Protein 7JNY (pdb70)

Foldseek 3Di:
DEEAEDADQAADDDPDADLDDDDPVFFDYKYWYCYDNR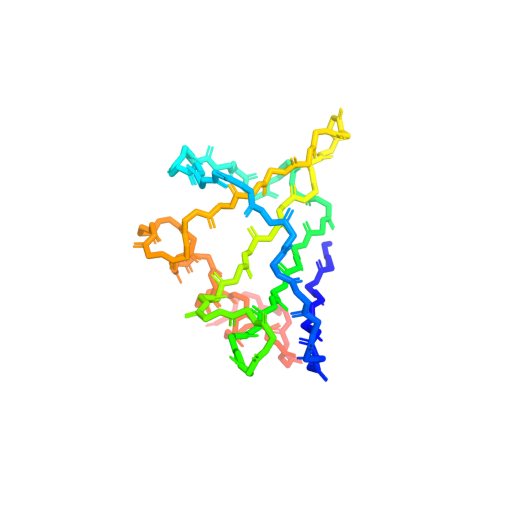YNHIWIWTQGNVRDIHIHDCPRPNVVVVVVLCVVPVVHVPPD

Structure (mmCIF, N/CA/C/O backbone):
data_7JNY
#
_entry.id   7JNY
#
_cell.length_a   48.967
_cell.length_b   48.967
_cell.length_c   80.278
_cell.angle_alpha   90.000
_cell.angle_beta   90.000
_cell.angle_gamma   120.000
#
_symmetry.space_group_name_H-M   'P 31 2 1'
#
loop_
_entity.id
_entity.type
_entity.pdbx_description
1 polymer 'C-X-C motif chemokine 13'
2 water water
#
loop_
_atom_site.group_PDB
_atom_site.id
_atom_site.type_symbol
_atom_site.label_atom_id
_atom_site.label_alt_id
_atom_site.label_comp_id
_atom_site.label_asym_id
_atom_site.label_entity_id
_atom_site.label_seq_id
_atom_site.pdbx_PDB_ins_code
_atom_site.Cartn_x
_atom_site.Cartn_y
_atom_site.Cartn_z
_atom_site.occupancy
_atom_site.B_iso_or_equiv
_atom_site.auth_seq_id
_atom_site.auth_comp_id
_atom_site.auth_asym_id
_atom_site.auth_atom_id
_atom_site.pdbx_PDB_model_num
ATOM 1 N N . MET A 1 1 ? 29.625 6.584 -21.933 1.00 31.16 0 MET A N 1
ATOM 2 C CA . MET A 1 1 ? 29.388 6.746 -20.474 1.00 33.04 0 MET A CA 1
ATOM 3 C C . MET A 1 1 ? 29.131 5.422 -19.776 1.00 23.53 0 MET A C 1
ATOM 4 O O . MET A 1 1 ? 28.506 4.513 -20.335 1.00 21.51 0 MET A O 1
ATOM 20 N N . VAL A 1 2 ? 29.579 5.343 -18.523 1.00 25.20 1 VAL A N 1
ATOM 21 C CA . VAL A 1 2 ? 29.493 4.125 -17.734 1.00 23.19 1 VAL A CA 1
ATOM 22 C C . VAL A 1 2 ? 28.728 4.453 -16.466 1.00 20.84 1 VAL A C 1
ATOM 23 O O . VAL A 1 2 ? 29.060 5.421 -15.782 1.00 22.95 1 VAL A O 1
ATOM 36 N N . LEU A 1 3 ? 27.705 3.658 -16.178 1.00 17.96 2 LEU A N 1
ATOM 37 C CA . LEU A 1 3 ? 27.006 3.676 -14.900 1.00 17.85 2 LEU A CA 1
ATOM 38 C C . LEU A 1 3 ? 27.542 2.514 -14.064 1.00 17.91 2 LEU A C 1
ATOM 39 O O . LEU A 1 3 ? 27.588 1.366 -14.529 1.00 19.20 2 LEU A O 1
ATOM 55 N N . GLU A 1 4 ? 27.964 2.798 -12.843 1.00 19.61 3 GLU A N 1
ATOM 56 C CA . GLU A 1 4 ? 28.418 1.756 -11.922 1.00 20.60 3 GLU A CA 1
ATOM 57 C C . GLU A 1 4 ? 27.515 1.756 -10.694 1.00 22.21 3 GLU A C 1
ATOM 58 O O . GLU A 1 4 ? 27.309 2.816 -10.087 1.00 20.74 3 GLU A O 1
ATOM 70 N N . VAL A 1 5 ? 26.983 0.587 -10.319 1.00 17.62 4 VAL A N 1
ATOM 71 C CA . VAL A 1 5 ? 26.206 0.463 -9.085 1.00 18.62 4 VAL A CA 1
ATOM 72 C C . VAL A 1 5 ? 26.961 -0.472 -8.150 1.00 18.64 4 VAL A C 1
ATOM 73 O O . VAL A 1 5 ? 27.225 -1.627 -8.504 1.00 19.03 4 VAL A O 1
ATOM 86 N N . TYR A 1 6 ? 27.276 0.022 -6.955 1.00 19.07 5 TYR A N 1
ATOM 87 C CA . TYR A 1 6 ? 28.084 -0.687 -5.973 1.00 20.08 5 TYR A CA 1
ATOM 88 C C . TYR A 1 6 ? 27.144 -1.271 -4.923 1.00 23.67 5 TYR A C 1
ATOM 89 O O . TYR A 1 6 ? 26.570 -0.536 -4.129 1.00 22.79 5 TYR A O 1
ATOM 107 N N . TYR A 1 7 ? 26.976 -2.588 -4.929 1.00 22.06 6 TYR A N 1
ATOM 108 C CA . TYR A 1 7 ? 26.138 -3.253 -3.937 1.00 26.99 6 TYR A CA 1
ATOM 109 C C . TYR A 1 7 ? 27.048 -3.759 -2.827 1.00 36.79 6 TYR A C 1
ATOM 110 O O . TYR A 1 7 ? 27.348 -4.948 -2.689 1.00 34.88 6 TYR A O 1
ATOM 128 N N . THR A 1 8 ? 27.531 -2.790 -2.084 1.00 23.89 7 THR A N 1
ATOM 129 C CA . THR A 1 8 ? 28.514 -2.950 -1.031 1.00 27.90 7 THR A CA 1
ATOM 130 C C . THR A 1 8 ? 27.910 -2.372 0.238 1.00 38.56 7 THR A C 1
ATOM 131 O O . THR A 1 8 ? 26.830 -1.770 0.217 1.00 35.67 7 THR A O 1
ATOM 142 N N . SER A 1 9 ? 28.591 -2.594 1.355 1.00 42.49 8 SER A N 1
ATOM 143 C CA . SER A 1 9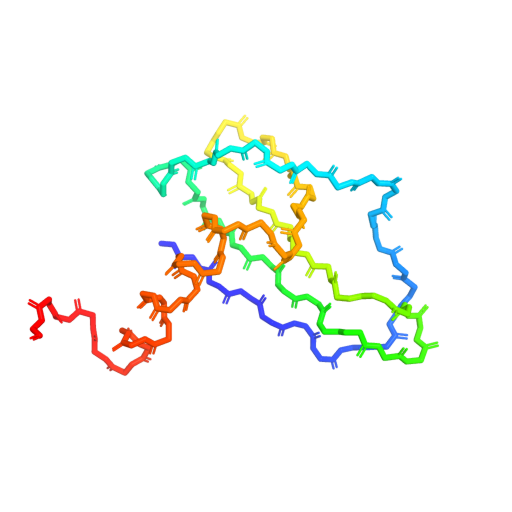 ? 28.132 -2.099 2.646 1.00 44.40 8 SER A CA 1
ATOM 144 C C . SER A 1 9 ? 29.232 -1.310 3.319 1.00 43.08 8 SER A C 1
ATOM 145 O O . SER A 1 9 ? 29.562 -1.520 4.488 1.00 38.65 8 SER A O 1
ATOM 153 N N . LEU A 1 10 ? 29.849 -0.409 2.581 1.00 28.06 9 LEU A N 1
ATOM 154 C CA . LEU A 1 10 ? 30.950 0.342 3.153 1.00 30.54 9 LEU A CA 1
ATOM 155 C C . LEU A 1 10 ? 30.432 1.660 3.706 1.00 35.10 9 LEU A C 1
ATOM 156 O O . LEU A 1 10 ? 29.267 2.024 3.532 1.00 33.21 9 LEU A O 1
ATOM 172 N N . ARG A 1 11 ? 31.318 2.347 4.417 1.00 27.41 10 ARG A N 1
ATOM 173 C CA . ARG A 1 11 ? 31.052 3.663 4.964 1.00 27.17 10 ARG A CA 1
ATOM 174 C C . ARG A 1 11 ? 30.847 4.679 3.834 1.00 25.14 10 ARG A C 1
ATOM 175 O O . ARG A 1 11 ? 31.273 4.469 2.690 1.00 24.63 10 ARG A O 1
ATOM 196 N N . CYS A 1 12 ? 30.153 5.772 4.174 1.00 24.85 11 CYS A N 1
ATOM 197 C CA . CYS A 1 12 ? 29.864 6.817 3.211 1.00 24.06 11 CYS A CA 1
ATOM 198 C C . CYS A 1 12 ? 31.153 7.367 2.598 1.00 24.57 11 CYS A C 1
ATOM 199 O O . CYS A 1 12 ? 32.170 7.490 3.269 1.00 25.20 11 CYS A O 1
ATOM 206 N N . ARG A 1 13 ? 31.099 7.713 1.298 1.00 23.66 12 ARG A N 1
ATOM 207 C CA . ARG A 1 13 ? 32.249 8.338 0.653 1.00 27.35 12 ARG A CA 1
ATOM 208 C C . ARG A 1 13 ? 32.142 9.854 0.575 1.00 25.55 12 ARG A C 1
ATOM 209 O O . ARG A 1 13 ? 33.166 10.525 0.414 1.00 25.66 12 ARG A O 1
ATOM 230 N N . CYS A 1 14 ? 30.937 10.400 0.654 1.00 25.03 13 CYS A N 1
ATOM 231 C CA . CYS A 1 14 ? 30.697 11.823 0.438 1.00 25.14 13 CYS A CA 1
ATOM 232 C C . CYS A 1 14 ? 30.470 12.553 1.752 1.00 25.82 13 CYS A C 1
ATOM 233 O O . CYS A 1 14 ? 29.777 12.062 2.634 1.00 25.53 13 CYS A O 1
ATOM 240 N N . VAL A 1 15 ? 31.040 13.742 1.854 1.00 27.05 14 VAL A N 1
ATOM 241 C CA . VAL A 1 15 ? 30.850 14.617 3.003 1.00 28.38 14 VAL A CA 1
ATOM 242 C C . VAL A 1 15 ? 29.983 15.813 2.664 1.00 32.11 14 VAL A C 1
ATOM 243 O O . VAL A 1 15 ? 29.685 16.624 3.546 1.00 42.21 14 VAL A O 1
ATOM 256 N N . GLN A 1 16 ? 29.574 15.945 1.413 1.00 52.66 15 GLN A N 1
ATOM 257 C CA . GLN A 1 16 ? 28.691 17.002 0.981 1.00 51.00 15 GLN A CA 1
ATOM 258 C C . GLN A 1 16 ? 28.033 16.493 -0.287 1.00 47.58 15 GLN A C 1
ATOM 259 O O . GLN A 1 16 ? 28.479 15.513 -0.882 1.00 47.81 15 GLN A O 1
ATOM 273 N N . GLU A 1 17 ? 26.926 17.123 -0.639 1.00 46.09 16 GLU A N 1
ATOM 274 C CA . GLU A 1 17 ? 26.171 16.835 -1.853 1.00 43.23 16 GLU A CA 1
ATOM 275 C C . GLU A 1 17 ? 26.022 18.142 -2.600 1.00 48.77 16 GLU A C 1
ATOM 276 O O . GLU A 1 17 ? 25.812 19.190 -1.989 1.00 47.65 16 GLU A O 1
ATOM 288 N N . SER A 1 18 ? 26.142 18.078 -3.917 1.00 40.13 17 SER A N 1
ATOM 289 C CA . SER A 1 18 ? 25.910 19.198 -4.814 1.00 47.30 17 SER A CA 1
ATOM 290 C C . SER A 1 18 ? 24.605 18.964 -5.567 1.00 40.65 17 SER A C 1
ATOM 291 O O . SER A 1 18 ? 24.315 17.844 -5.986 1.00 36.27 17 SER A O 1
ATOM 299 N N . SER A 1 19 ? 23.815 20.007 -5.752 1.00 37.26 18 SER A N 1
ATOM 300 C CA . SER A 1 19 ? 22.625 19.895 -6.586 1.00 37.62 18 SER A CA 1
ATOM 301 C C . SER A 1 19 ? 22.815 20.569 -7.944 1.00 39.74 18 SER A C 1
ATOM 302 O O . SER A 1 19 ? 21.890 20.580 -8.755 1.00 35.85 18 SER A O 1
ATOM 310 N N . VAL A 1 20 ? 24.023 21.053 -8.233 1.00 35.08 19 VAL A N 1
ATOM 311 C CA . VAL A 1 20 ? 24.283 21.810 -9.445 1.00 35.96 19 VAL A CA 1
ATOM 312 C C . VAL A 1 20 ? 24.186 20.877 -10.647 1.00 32.66 19 VAL A C 1
ATOM 313 O O . VAL A 1 20 ? 24.718 19.757 -10.634 1.00 38.72 19 VAL A O 1
ATOM 326 N N . PHE A 1 21 ? 23.493 21.339 -11.686 1.00 35.21 20 PHE A N 1
ATOM 327 C CA . PHE A 1 21 ? 23.320 20.573 -12.922 1.00 36.92 20 PHE A CA 1
ATOM 328 C C . PHE A 1 21 ? 24.667 20.235 -13.556 1.00 30.77 20 PHE A C 1
ATOM 329 O O . PHE A 1 21 ? 25.551 21.081 -13.660 1.00 31.57 20 PHE A O 1
ATOM 346 N N . ILE A 1 22 ? 24.837 18.978 -13.947 1.00 30.99 21 ILE A N 1
ATOM 347 C CA . ILE A 1 22 ? 26.001 18.579 -14.729 1.00 30.43 21 ILE A CA 1
ATOM 348 C C . ILE A 1 22 ? 25.535 18.079 -16.097 1.00 30.93 21 ILE A C 1
ATOM 349 O O . ILE A 1 22 ? 24.901 17.008 -16.184 1.00 29.77 21 ILE A O 1
ATOM 365 N N . PRO A 1 23 ? 25.844 18.781 -17.188 1.00 33.63 22 PRO A N 1
ATOM 366 C CA . PRO A 1 23 ? 25.367 18.329 -18.503 1.00 30.08 22 PRO A CA 1
ATOM 367 C C . PRO A 1 23 ? 25.889 16.938 -18.818 1.00 30.42 22 PRO A C 1
ATOM 368 O O . PRO A 1 23 ? 27.050 16.623 -18.564 1.00 31.76 22 PRO A O 1
ATOM 379 N N . ARG A 1 24 ? 25.030 16.105 -19.414 1.00 35.25 23 ARG A N 1
ATOM 380 C CA . ARG A 1 24 ? 25.416 14.724 -19.654 1.00 24.79 23 ARG A CA 1
ATOM 381 C C . ARG A 1 24 ? 26.696 14.627 -20.474 1.00 25.68 23 ARG A C 1
ATOM 382 O O . ARG A 1 24 ? 27.479 13.693 -20.278 1.00 32.05 23 ARG A O 1
ATOM 403 N N . ARG A 1 25 ? 26.934 15.579 -21.378 1.00 35.56 24 ARG A N 1
ATOM 404 C CA . ARG A 1 25 ? 28.104 15.507 -22.248 1.00 34.78 24 ARG A CA 1
ATOM 405 C C . ARG A 1 25 ? 29.409 15.599 -21.468 1.00 36.69 24 ARG A C 1
ATOM 406 O O . ARG A 1 25 ? 30.463 15.269 -22.013 1.00 31.29 24 ARG A O 1
ATOM 427 N N . PHE A 1 26 ? 29.378 16.057 -20.212 1.00 36.60 25 PHE A N 1
ATOM 428 C CA . PHE A 1 26 ? 30.599 16.198 -19.425 1.00 30.76 25 PHE A CA 1
ATOM 429 C C . PHE A 1 26 ? 30.835 15.019 -18.494 1.00 31.60 25 PHE A C 1
ATOM 430 O O . PHE A 1 26 ? 31.797 15.033 -17.727 1.00 31.79 25 PHE A O 1
ATOM 447 N N . ILE A 1 27 ? 30.002 13.993 -18.565 1.00 25.93 26 ILE A N 1
ATOM 448 C CA . ILE A 1 27 ? 30.008 12.905 -17.604 1.00 24.53 26 ILE A CA 1
ATOM 449 C C . ILE A 1 27 ? 30.691 11.699 -18.241 1.00 30.73 26 ILE A C 1
ATOM 450 O O . ILE A 1 27 ? 30.270 11.212 -19.301 1.00 28.40 26 ILE A O 1
ATOM 466 N N . ASP A 1 28 ? 31.767 11.235 -17.606 1.00 24.74 27 ASP A N 1
ATOM 467 C CA . ASP A 1 28 ? 32.440 10.014 -18.031 1.00 30.80 27 ASP A CA 1
ATOM 468 C C . ASP A 1 28 ? 31.874 8.799 -17.313 1.00 32.54 27 ASP A C 1
ATOM 469 O O . ASP A 1 28 ? 31.707 7.741 -17.911 1.00 27.35 27 ASP A O 1
ATOM 478 N N . ARG A 1 29 ? 31.629 8.913 -16.010 1.00 24.35 28 ARG A N 1
ATOM 479 C CA . ARG A 1 29 ? 31.081 7.808 -15.244 1.00 21.69 28 ARG A CA 1
ATOM 480 C C . ARG A 1 29 ? 30.124 8.356 -14.206 1.00 29.58 28 ARG A C 1
ATOM 481 O O . ARG A 1 29 ? 30.355 9.442 -13.653 1.00 22.82 28 A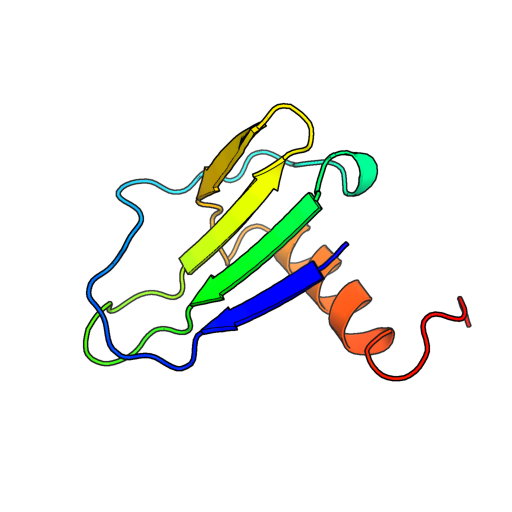RG A O 1
ATOM 502 N N . ILE A 1 30 ? 29.135 7.542 -13.847 1.00 23.16 29 ILE A N 1
ATOM 503 C CA . ILE A 1 30 ? 28.293 7.814 -12.682 1.00 19.35 29 ILE A CA 1
ATOM 504 C C . ILE A 1 30 ? 28.324 6.592 -11.774 1.00 25.51 29 ILE A C 1
ATOM 505 O O . ILE A 1 3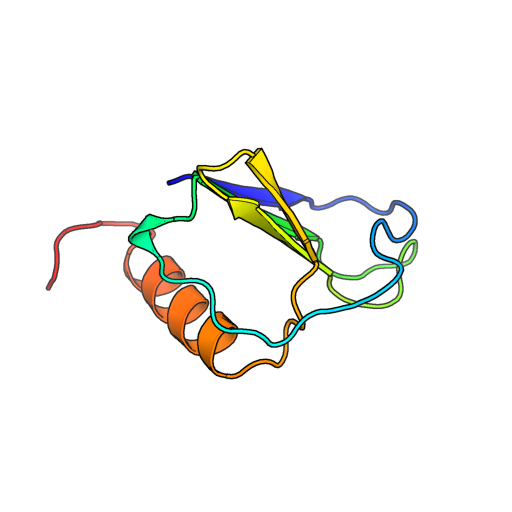0 ? 28.083 5.473 -12.233 1.00 19.55 29 ILE A O 1
ATOM 521 N N . GLN A 1 31 ? 28.580 6.801 -10.484 1.00 21.32 30 GLN A N 1
ATOM 522 C CA . GLN A 1 31 ? 28.674 5.704 -9.533 1.00 20.56 30 GLN A CA 1
ATOM 523 C C . GLN A 1 31 ? 27.534 5.840 -8.546 1.00 21.60 30 GLN A C 1
ATOM 524 O O . GLN A 1 31 ? 27.381 6.892 -7.910 1.00 21.85 30 GLN A O 1
ATOM 538 N N . ILE A 1 32 ? 26.735 4.799 -8.416 1.00 18.33 31 ILE A N 1
ATOM 539 C CA . ILE A 1 32 ? 25.606 4.812 -7.493 1.00 19.92 31 ILE A CA 1
ATOM 540 C C . ILE A 1 32 ? 25.917 3.832 -6.382 1.00 24.94 31 ILE A C 1
ATOM 541 O O . ILE A 1 32 ? 26.212 2.655 -6.648 1.00 18.78 31 ILE A O 1
ATOM 557 N N . LEU A 1 33 ? 25.842 4.316 -5.142 1.00 19.35 32 LEU A N 1
ATOM 558 C CA . LEU A 1 33 ? 26.000 3.463 -3.969 1.00 21.21 32 LEU A CA 1
ATOM 559 C C . LEU A 1 33 ? 24.705 3.481 -3.183 1.00 20.17 32 LEU A C 1
ATOM 560 O O . LEU A 1 33 ? 24.468 4.422 -2.401 1.00 20.85 32 LEU A O 1
ATOM 576 N N . PRO A 1 34 ? 23.829 2.499 -3.384 1.00 19.86 33 PRO A N 1
ATOM 577 C CA . PRO A 1 34 ? 22.623 2.424 -2.575 1.00 20.35 33 PRO A CA 1
ATOM 578 C C . PRO A 1 34 ? 22.978 2.392 -1.101 1.00 27.03 33 PRO A C 1
ATOM 579 O O . PRO A 1 34 ? 24.032 1.912 -0.695 1.00 22.02 33 PRO A O 1
ATOM 590 N N . ARG A 1 35 ? 22.109 2.940 -0.290 1.00 24.15 34 ARG A N 1
ATOM 591 C CA . ARG A 1 35 ? 22.376 2.965 1.100 1.00 23.68 34 ARG A CA 1
ATOM 592 C C . ARG A 1 35 ? 22.264 1.598 1.647 1.00 24.23 34 ARG A C 1
ATOM 593 O O . ARG A 1 35 ? 21.611 0.696 1.146 1.00 23.75 34 ARG A O 1
ATOM 614 N N . GLY A 1 36 ? 22.756 1.364 2.885 1.00 25.84 35 GLY A N 1
ATOM 615 C CA . GLY A 1 36 ? 22.736 0.077 3.507 1.00 26.47 35 GLY A CA 1
ATOM 616 C C . GLY A 1 36 ? 23.115 0.276 4.948 1.00 28.22 35 GLY A C 1
ATOM 617 O O . GLY A 1 36 ? 22.873 1.345 5.533 1.00 28.89 35 GLY A O 1
ATOM 621 N N . ASN A 1 37 ? 23.755 -0.721 5.516 1.00 29.29 36 ASN A N 1
ATOM 622 C CA . ASN A 1 37 ? 24.111 -0.589 6.918 1.00 38.45 36 ASN A CA 1
ATOM 623 C C . ASN A 1 37 ? 25.419 0.156 7.139 1.00 44.93 36 ASN A C 1
ATOM 624 O O . ASN A 1 37 ? 25.736 0.468 8.285 1.00 41.50 36 ASN A O 1
ATOM 635 N N . GLY A 1 38 ? 26.198 0.400 6.089 1.00 30.64 37 GLY A N 1
ATOM 636 C CA . GLY A 1 38 ? 27.460 1.081 6.243 1.00 34.99 37 GLY A CA 1
ATOM 637 C C . GLY A 1 38 ? 27.314 2.585 6.071 1.00 33.02 37 GLY A C 1
ATOM 638 O O . GLY A 1 38 ? 27.993 3.374 6.743 1.00 35.95 37 GLY A O 1
ATOM 642 N N . CYS A 1 39 ? 26.425 2.983 5.167 1.00 29.70 38 CYS A N 1
ATOM 643 C CA . CYS A 1 39 ? 26.178 4.382 4.851 1.00 29.36 38 CYS A CA 1
ATOM 644 C C . CYS A 1 39 ? 24.665 4.550 4.824 1.00 28.85 38 CYS A C 1
ATOM 645 O O . CYS A 1 39 ? 23.970 3.871 4.043 1.00 29.22 38 CYS A O 1
ATOM 652 N N . PRO A 1 40 ? 24.094 5.440 5.650 1.00 34.90 39 PRO A N 1
ATOM 653 C CA . PRO A 1 40 ? 22.630 5.515 5.762 1.00 31.35 39 PRO A CA 1
ATOM 654 C C . PRO A 1 40 ? 21.960 6.352 4.686 1.00 29.47 39 PRO A C 1
ATOM 655 O O . PRO A 1 40 ? 20.770 6.647 4.815 1.00 31.74 39 PRO A O 1
ATOM 666 N N . ARG A 1 41 ? 22.685 6.748 3.651 1.00 28.27 40 ARG A N 1
ATOM 667 C CA . ARG A 1 41 ? 22.118 7.514 2.542 1.00 27.93 40 ARG A CA 1
ATOM 668 C C . ARG A 1 41 ? 22.663 6.988 1.219 1.00 36.51 40 ARG A C 1
ATOM 669 O O . ARG A 1 41 ? 23.813 6.541 1.131 1.00 25.05 40 ARG A O 1
ATOM 690 N N . LYS A 1 42 ? 21.828 7.057 0.189 1.00 25.72 41 LYS A N 1
ATOM 691 C CA . LYS A 1 42 ? 22.291 6.757 -1.154 1.00 22.77 41 LYS A CA 1
ATOM 692 C C . LYS A 1 42 ? 23.262 7.830 -1.611 1.00 27.03 41 LYS A C 1
ATOM 693 O O . LYS A 1 42 ? 23.034 9.017 -1.384 1.00 27.13 41 LYS A O 1
ATOM 712 N N . GLU A 1 43 ? 24.360 7.417 -2.240 1.00 22.28 42 GLU A N 1
ATOM 713 C CA . GLU A 1 43 ? 25.340 8.363 -2.754 1.00 22.73 42 GLU A CA 1
ATOM 714 C C . GLU A 1 43 ? 25.401 8.210 -4.272 1.00 21.41 42 GLU A C 1
ATOM 715 O O . GLU A 1 43 ? 25.170 7.128 -4.809 1.00 20.35 42 GLU A O 1
ATOM 727 N N . ILE A 1 44 ? 25.647 9.319 -4.961 1.00 21.84 43 ILE A N 1
ATOM 728 C CA . ILE A 1 44 ? 25.764 9.328 -6.424 1.00 20.93 43 ILE A CA 1
ATOM 729 C C . ILE A 1 44 ? 26.984 10.173 -6.732 1.00 23.09 43 ILE A C 1
ATOM 730 O O . ILE A 1 44 ? 27.010 11.368 -6.410 1.00 29.60 43 ILE A O 1
ATOM 746 N N . ILE A 1 45 ? 28.008 9.562 -7.317 1.00 23.16 44 ILE A N 1
ATOM 747 C CA . ILE A 1 45 ? 29.266 10.249 -7.587 1.00 23.48 44 ILE A CA 1
ATOM 748 C C . ILE A 1 45 ? 29.438 10.373 -9.100 1.00 22.53 44 ILE A C 1
ATOM 749 O O . ILE A 1 45 ? 29.404 9.368 -9.820 1.00 22.47 44 ILE A O 1
ATOM 765 N N . VAL A 1 46 ? 29.620 11.588 -9.578 1.00 30.06 45 VAL A N 1
ATOM 766 C CA . VAL A 1 46 ? 29.729 11.867 -11.018 1.00 25.38 45 VAL A CA 1
ATOM 767 C C . VAL A 1 46 ? 31.173 12.187 -11.363 1.0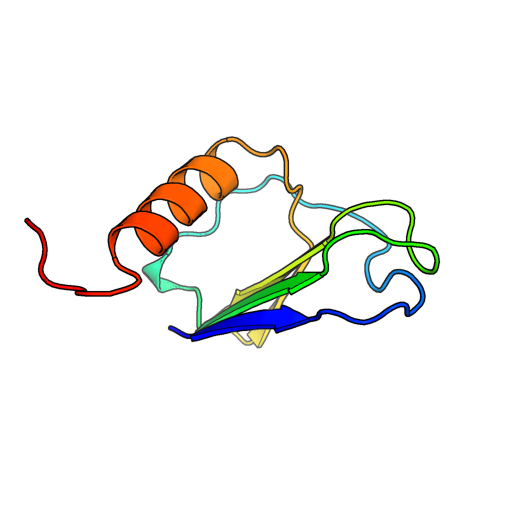0 31.09 45 VAL A C 1
ATOM 768 O O . VAL A 1 46 ? 31.772 13.125 -10.806 1.00 28.82 45 VAL A O 1
ATOM 781 N N . TRP A 1 47 ? 31.734 11.417 -12.296 1.00 29.63 46 TRP A N 1
ATOM 782 C CA . TRP A 1 47 ? 33.101 11.633 -12.766 1.00 26.84 46 TRP A CA 1
ATOM 783 C C . TRP A 1 47 ? 33.043 12.445 -14.037 1.00 31.23 46 TRP A C 1
ATOM 784 O O . TRP A 1 47 ? 32.592 11.944 -15.073 1.00 28.22 46 TRP A O 1
ATOM 805 N N . LYS A 1 48 ? 33.519 13.680 -13.960 1.00 35.53 47 LYS A N 1
ATOM 806 C CA . LYS A 1 48 ? 33.398 14.606 -15.074 1.00 30.29 47 LYS A CA 1
ATOM 807 C C . LYS A 1 48 ? 34.609 14.540 -15.992 1.00 36.53 47 LYS A C 1
ATOM 808 O O . LYS A 1 48 ? 35.695 14.095 -15.612 1.00 37.67 47 LYS A O 1
ATOM 827 N N . LYS A 1 49 ? 34.398 14.992 -17.237 1.00 39.72 48 LYS A N 1
ATOM 828 C CA . LYS A 1 49 ? 35.442 14.831 -18.229 1.00 44.95 48 LYS A CA 1
ATOM 829 C C . LYS A 1 49 ? 36.678 15.632 -17.864 1.00 44.39 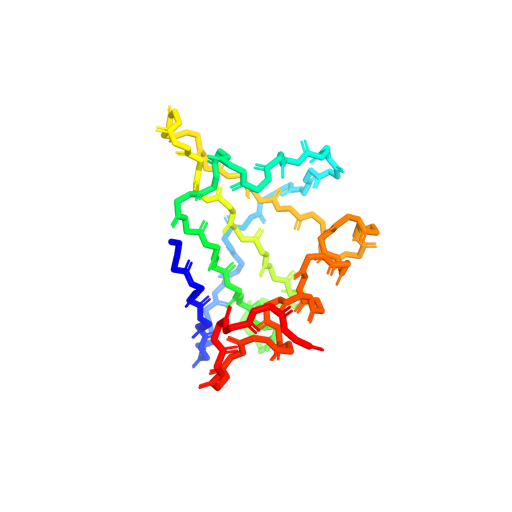48 LYS A C 1
ATOM 830 O O . LYS A 1 49 ? 37.794 15.207 -18.173 1.00 49.26 48 LYS A O 1
ATOM 849 N N . ASN A 1 50 ? 36.514 16.746 -17.161 1.00 43.62 49 ASN A N 1
ATOM 850 C CA . ASN A 1 50 ? 37.647 17.532 -16.699 1.00 46.04 49 ASN A CA 1
ATOM 851 C C . ASN A 1 50 ? 38.293 16.956 -15.428 1.00 53.09 49 ASN A C 1
ATOM 852 O O . ASN A 1 50 ? 39.106 17.648 -14.812 1.00 49.76 49 ASN A O 1
ATOM 863 N N . LYS A 1 51 ? 37.962 15.716 -15.049 1.00 48.79 50 LYS A N 1
ATOM 864 C CA . LYS A 1 51 ? 38.530 14.967 -13.910 1.00 53.96 50 LYS A CA 1
ATOM 865 C C . LYS A 1 51 ? 37.996 15.388 -12.551 1.00 48.85 50 LYS A C 1
ATOM 866 O O . LYS A 1 51 ? 38.419 14.817 -11.530 1.00 42.04 50 LYS A O 1
ATOM 885 N N . SER A 1 52 ? 37.094 16.356 -12.489 1.00 43.80 51 SER A N 1
ATOM 886 C CA . SER A 1 52 ? 36.383 16.643 -11.256 1.00 45.36 51 SER A CA 1
ATOM 887 C C . SER A 1 52 ? 35.501 15.446 -10.868 1.00 38.25 51 SER A C 1
ATOM 888 O O . SER A 1 52 ? 35.037 14.674 -11.722 1.00 35.44 51 SER A O 1
ATOM 896 N N . ILE A 1 53 ? 35.362 15.233 -9.559 1.00 41.09 52 ILE A N 1
ATOM 897 C CA . ILE A 1 53 ? 34.636 14.105 -9.006 1.00 35.96 52 ILE A CA 1
ATOM 898 C C . ILE A 1 53 ? 33.641 14.665 -8.015 1.00 34.16 52 ILE A C 1
ATOM 899 O O . ILE A 1 53 ? 34.034 15.192 -6.976 1.00 43.63 52 ILE A O 1
ATOM 915 N N . VAL A 1 54 ? 32.359 14.500 -8.294 1.00 32.29 53 VAL A N 1
ATOM 916 C CA . VAL A 1 54 ? 31.338 15.317 -7.651 1.00 32.60 53 VAL A CA 1
ATOM 917 C C . VAL A 1 54 ? 30.308 14.413 -7.000 1.00 30.94 53 VAL A C 1
ATOM 918 O O . VAL A 1 54 ? 29.632 13.643 -7.688 1.00 29.61 53 VAL A O 1
ATOM 931 N N . CYS A 1 55 ? 30.146 14.536 -5.682 1.00 31.20 54 CYS A N 1
ATOM 932 C CA . CYS A 1 55 ? 29.004 13.889 -5.058 1.00 32.66 54 CYS A CA 1
ATOM 933 C C . CYS A 1 55 ? 27.756 14.710 -5.323 1.00 31.64 54 CYS A C 1
ATOM 934 O O . CYS A 1 55 ? 27.742 15.922 -5.129 1.00 33.28 54 CYS A O 1
ATOM 941 N N . VAL A 1 56 ? 26.694 14.047 -5.720 1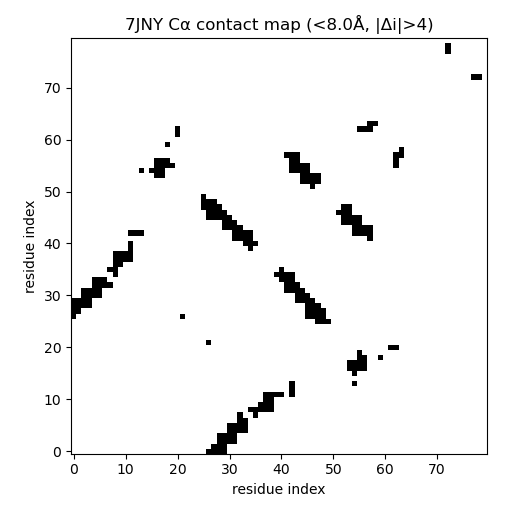.00 31.34 55 VAL A N 1
ATOM 942 C CA . VAL A 1 56 ? 25.490 14.713 -6.186 1.00 29.73 55 VAL A CA 1
ATOM 943 C C . VAL A 1 56 ? 24.305 14.315 -5.311 1.00 29.39 55 VAL A C 1
ATOM 944 O O . VAL A 1 56 ? 24.173 13.158 -4.893 1.00 33.19 55 VAL A O 1
ATOM 957 N N . ASP A 1 57 ? 23.438 15.282 -5.043 1.00 33.37 56 ASP A N 1
ATOM 958 C CA . ASP A 1 57 ? 22.217 15.031 -4.283 1.00 35.54 56 ASP A CA 1
ATOM 959 C C . ASP A 1 57 ? 21.334 14.062 -5.048 1.00 32.02 56 ASP A C 1
ATOM 960 O O . ASP A 1 57 ? 20.854 14.405 -6.139 1.00 29.27 56 ASP A O 1
ATOM 969 N N . PRO A 1 58 ? 21.087 12.862 -4.527 1.00 30.49 57 PRO A N 1
ATOM 970 C CA . PRO A 1 58 ? 20.250 11.911 -5.272 1.00 38.97 57 PRO A CA 1
ATOM 971 C C . PRO A 1 58 ? 18.793 12.336 -5.417 1.00 30.40 57 PRO A C 1
ATOM 972 O O . PRO A 1 58 ? 18.062 11.701 -6.184 1.00 41.16 57 PRO A O 1
ATOM 983 N N . GLN A 1 59 ? 18.345 13.368 -4.722 1.00 33.54 58 GLN A N 1
ATOM 984 C CA . GLN A 1 59 ? 16.982 13.881 -4.866 1.00 42.27 58 GLN A CA 1
ATOM 985 C C . GLN A 1 59 ? 16.909 15.089 -5.797 1.00 36.98 58 GLN A C 1
ATOM 986 O O . GLN A 1 59 ? 15.825 15.635 -6.003 1.00 42.71 58 GLN A O 1
ATOM 1000 N N . ALA A 1 60 ? 18.029 15.494 -6.390 1.00 31.47 59 ALA A N 1
ATOM 1001 C CA . ALA A 1 60 ? 18.020 16.601 -7.332 1.00 35.28 59 ALA A CA 1
ATOM 1002 C C . ALA A 1 60 ? 17.215 16.191 -8.558 1.00 33.07 59 ALA A C 1
ATOM 1003 O O . ALA A 1 60 ? 17.320 15.047 -9.046 1.00 29.72 59 ALA A O 1
ATOM 1010 N N . GLU A 1 61 ? 16.351 17.104 -9.021 1.00 31.27 60 GLU A N 1
ATOM 1011 C CA . GLU A 1 61 ? 15.483 16.738 -10.129 1.00 31.48 60 GLU A CA 1
ATOM 1012 C C . GLU A 1 61 ? 16.301 16.280 -11.319 1.00 32.54 60 GLU A C 1
ATOM 1013 O O . GLU A 1 61 ? 15.962 15.282 -11.966 1.00 29.20 60 GLU A O 1
ATOM 1025 N N . TRP A 1 62 ? 17.391 16.992 -11.616 1.00 30.02 61 TRP A N 1
ATOM 1026 C CA . TRP A 1 62 ? 18.112 16.727 -12.860 1.00 34.27 61 TRP A CA 1
ATOM 1027 C C . TRP A 1 62 ? 18.753 15.353 -12.835 1.00 30.52 61 TRP A C 1
ATOM 1028 O O . TRP A 1 62 ? 18.843 14.692 -13.877 1.00 29.49 61 TRP A O 1
ATOM 1049 N N . ILE A 1 63 ? 19.150 14.882 -11.662 1.00 26.21 62 ILE A N 1
ATOM 1050 C CA . ILE A 1 63 ? 19.752 13.564 -11.638 1.00 25.00 62 ILE A CA 1
ATOM 1051 C C . ILE A 1 63 ? 18.667 12.498 -11.719 1.00 25.01 62 ILE A C 1
ATOM 1052 O O . ILE A 1 63 ? 18.856 11.479 -12.376 1.00 24.12 62 ILE A O 1
ATOM 1068 N N . GLN A 1 64 ? 17.506 12.734 -11.117 1.00 26.38 63 GLN A N 1
ATOM 1069 C CA . GLN A 1 64 ? 16.402 11.793 -11.245 1.00 26.96 63 GLN A CA 1
ATOM 1070 C C . GLN A 1 64 ? 15.965 11.647 -12.700 1.00 26.61 63 GLN A C 1
ATOM 1071 O O . GLN A 1 64 ? 15.749 10.536 -13.191 1.00 26.15 63 GLN A O 1
ATOM 1085 N N . ARG A 1 65 ? 15.827 12.767 -13.400 1.00 30.59 64 ARG A N 1
ATOM 1086 C CA . ARG A 1 65 ? 15.430 12.715 -14.807 1.00 28.44 64 ARG A CA 1
ATOM 1087 C C . ARG A 1 65 ? 16.475 11.968 -15.613 1.00 25.41 64 ARG A C 1
ATOM 1088 O O . ARG A 1 65 ? 16.144 11.104 -16.433 1.00 25.11 64 ARG A O 1
ATOM 1109 N N . MET A 1 66 ? 17.752 12.267 -15.372 1.00 25.52 65 MET A N 1
ATOM 1110 C CA . MET A 1 66 ? 18.818 11.521 -16.050 1.00 22.81 65 MET A CA 1
ATOM 1111 C C . MET A 1 66 ? 18.727 10.038 -15.795 1.00 24.02 65 MET A C 1
ATOM 1112 O O . MET A 1 66 ? 18.878 9.224 -16.717 1.00 26.17 65 MET A O 1
ATOM 1126 N N . MET A 1 67 ? 18.569 9.654 -14.536 1.00 22.36 66 MET A N 1
ATOM 1127 C CA . MET A 1 67 ? 18.503 8.238 -14.237 1.00 22.08 66 MET A CA 1
ATOM 1128 C C . MET A 1 67 ? 17.343 7.555 -14.953 1.00 22.54 66 MET A C 1
ATOM 1129 O O . MET A 1 67 ? 17.438 6.368 -15.287 1.00 22.04 66 MET A O 1
ATOM 1143 N N . GLU A 1 68 ? 16.255 8.274 -15.220 1.00 23.80 67 GLU A N 1
ATOM 1144 C CA . GLU A 1 68 ? 15.172 7.655 -15.973 1.00 24.80 67 GLU A CA 1
ATOM 1145 C C . GLU A 1 68 ? 15.594 7.407 -17.410 1.00 23.61 67 GLU A C 1
ATOM 1146 O O . GLU A 1 68 ? 15.267 6.366 -17.991 1.00 24.50 67 GLU A O 1
ATOM 1158 N N . VAL A 1 69 ? 16.351 8.329 -17.992 1.00 22.98 68 VAL A N 1
ATOM 1159 C CA . VAL A 1 69 ? 16.883 8.079 -19.327 1.00 22.15 68 VAL A CA 1
ATOM 1160 C C . VAL A 1 69 ? 17.768 6.845 -19.304 1.00 20.98 68 VAL A C 1
ATOM 1161 O O . VAL A 1 69 ? 17.652 5.957 -20.157 1.00 24.48 68 VAL A O 1
ATOM 1174 N N . LEU A 1 70 ? 18.652 6.755 -18.311 1.00 23.81 69 LEU A N 1
ATOM 1175 C CA . LEU A 1 70 ? 19.561 5.619 -18.250 1.00 21.89 69 LEU A CA 1
ATOM 1176 C C . LEU A 1 70 ? 18.800 4.319 -18.061 1.00 38.06 69 LEU A C 1
ATOM 1177 O O . LEU A 1 70 ? 19.166 3.294 -18.637 1.00 28.05 69 LEU A O 1
ATOM 1193 N N . ARG A 1 71 ? 17.768 4.322 -17.213 1.00 24.22 70 ARG A N 1
ATOM 1194 C CA . ARG A 1 71 ? 16.977 3.109 -17.041 1.00 26.71 70 ARG A CA 1
ATOM 1195 C C . ARG A 1 71 ? 16.343 2.694 -18.359 1.00 24.14 70 ARG A C 1
ATOM 1196 O O . ARG A 1 71 ? 16.449 1.531 -18.764 1.00 23.85 70 ARG A O 1
ATOM 1217 N N . LYS A 1 72 ? 15.678 3.629 -19.044 1.00 22.24 71 LYS A N 1
ATOM 1218 C CA . LYS A 1 72 ? 14.913 3.228 -20.221 1.00 28.80 71 LYS A CA 1
ATOM 1219 C C . LYS A 1 72 ? 15.797 2.823 -21.396 1.00 28.99 71 LYS A C 1
ATOM 1220 O O . LYS A 1 72 ? 15.288 2.220 -22.335 1.00 27.17 71 LYS A O 1
ATOM 1239 N N . ARG A 1 73 ? 17.095 3.131 -21.358 1.00 23.02 72 ARG A N 1
ATOM 1240 C CA . ARG A 1 73 ? 18.045 2.751 -22.388 1.00 25.05 72 ARG A CA 1
ATOM 1241 C C . ARG A 1 73 ? 19.023 1.693 -21.898 1.00 23.06 72 ARG A C 1
ATOM 1242 O O . ARG A 1 73 ? 20.123 1.567 -22.450 1.00 23.75 72 ARG A O 1
ATOM 1263 N N . SER A 1 74 ? 18.660 0.937 -20.866 1.00 21.50 73 SER A N 1
ATOM 1264 C CA . SER A 1 74 ? 19.595 -0.030 -20.317 1.00 19.90 73 SER A CA 1
ATOM 1265 C C . SER A 1 74 ? 19.600 -1.366 -21.046 1.00 26.05 73 SER A C 1
ATOM 1266 O O . SER A 1 74 ? 20.495 -2.177 -20.774 1.00 23.73 73 SER A O 1
ATOM 1274 N N . SER A 1 75 ? 18.626 -1.626 -21.931 1.00 23.47 74 SER A N 1
ATOM 1275 C CA . SER A 1 75 ? 18.643 -2.798 -22.801 1.00 25.79 74 SER A CA 1
ATOM 1276 C C . SER A 1 75 ? 18.930 -2.453 -24.251 1.00 26.43 74 SER A C 1
ATOM 1277 O O . SER A 1 75 ? 19.572 -3.238 -24.953 1.00 19.76 74 SER A O 1
ATOM 1285 N N . SER A 1 76 ? 18.476 -1.290 -24.700 1.00 26.00 75 SER A N 1
ATOM 1286 C CA . SER A 1 76 ? 18.802 -0.767 -26.023 1.00 23.91 75 SER A CA 1
ATOM 1287 C C . SER A 1 76 ? 19.019 0.729 -25.937 1.00 23.74 75 SER A C 1
ATOM 1288 O O . SER A 1 76 ? 18.169 1.434 -25.383 1.00 19.98 75 SER A O 1
ATOM 1296 N N . THR A 1 77 ? 20.123 1.221 -26.498 1.00 18.40 76 THR A N 1
ATOM 1297 C CA . THR A 1 77 ? 20.362 2.652 -26.481 1.00 25.87 76 THR A CA 1
ATOM 1298 C C . THR A 1 77 ? 19.713 3.359 -27.669 1.00 28.58 76 THR A C 1
ATOM 1299 O O . THR A 1 77 ? 19.917 4.561 -27.847 1.00 25.04 76 THR A O 1
ATOM 1310 N N . LEU A 1 78 ? 19.003 2.638 -28.518 1.00 21.57 77 LEU A N 1
ATOM 1311 C CA . LEU A 1 78 ? 18.381 3.245 -29.675 1.00 23.42 77 LEU A CA 1
ATOM 1312 C C . LEU A 1 78 ? 17.337 4.255 -29.208 1.00 28.99 77 LEU A C 1
ATOM 1313 O O . LEU A 1 78 ? 16.563 3.964 -28.283 1.00 29.45 77 LEU A O 1
ATOM 1329 N N . PRO A 1 79 ? 17.317 5.458 -29.773 1.00 30.52 78 PRO A N 1
ATOM 1330 C CA . PRO A 1 79 ? 16.412 6.486 -29.220 1.00 35.63 78 PRO A CA 1
ATOM 1331 C C . PRO A 1 79 ? 14.962 6.369 -29.678 1.00 30.98 78 PRO A C 1
ATOM 1332 O O . PRO A 1 79 ? 14.415 7.242 -30.373 1.00 47.28 78 PRO A O 1
ATOM 1343 N N . VAL A 1 80 ? 14.275 5.332 -29.207 1.00 59.34 79 VAL A N 1
ATOM 1344 C CA . VAL A 1 80 ? 12.880 5.116 -29.590 1.00 71.28 79 VAL A CA 1
ATOM 1345 C C . VAL A 1 80 ? 11.869 5.145 -28.438 1.00 76.27 79 VAL A C 1
ATOM 1346 O O . VAL A 1 80 ? 10.692 5.473 -28.661 1.00 63.93 79 VAL A O 1
#

Radius of gyration: 12.78 Å; Cα contacts (8 Å, |Δi|>4): 126; chains: 1; bounding box: 26×25×37 Å

Nearest PDB structures (foldseek):
  6vgj-assembly5_E  TM=8.082E-01  e=5.499E-12  Homo sapiens
  5cbe-assembly1_E  TM=8.817E-01  e=1.506E-10  Homo sapiens
  5cba-assembly1_E  TM=9.004E-01  e=6.461E-10  Homo sapiens
  5izb-assembly1_A  TM=8.208E-01  e=3.165E-09  Mus musculus
  1qe6-assembly1_B  TM=8.555E-01  e=7.314E-06  Homo sapiens

Solvent-accessible surface area: 5958 Å² total; per-residue (Å²): 101,80,73,36,58,68,178,64,83,123,209,43,115,10,141,141,83,32,74,109,124,8,46,126,162,94,1,51,70,0,7,10,18,48,169,39,155,27,12,105,95,79,7,3,9,0,72,49,108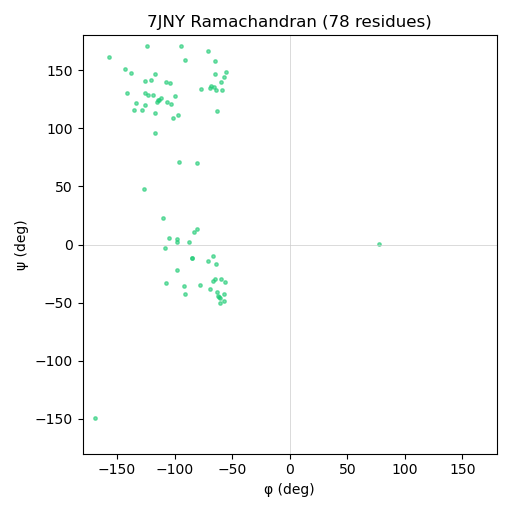,108,160,43,96,30,29,1,37,22,150,13,126,33,0,87,157,19,15,100,68,27,146,132,65,93,122,55,112,118,120,157

Secondary structure (DSSP, 8-state):
-EEEE----PPP--S--B-----GGGEEEEEEE---SS-SS-EEEEEETTS-EEEE-TT-HHHHHHHHHHHHTSS--S--

Organism: Homo sapiens (NCBI:txid9606)

Sequence (80 aa):
MVLEVYYTSLRCRCVQESSVFIPRRFIDRIQILPRGNGCPRKEIIVWKKNKSIVCVDPQAEWIQRMMEVLRKRSSSTLPV

InterPro domains:
  IPR001089 CXC chemokine [PR00437] (32-40)
  IPR001089 CXC chemokine [PR00437] (48-69)
  IPR001089 CXC chemokine [PR00437] (70-88)
  IPR001811 Chemokine interleukin-8-like domain [PF00048] (32-89)
  IPR001811 Chemokine interleukin-8-like domain [SM00199] (30-91)
  IPR018048 CXC chemokine, conserved site [PS00471] (33-78)
  IPR033899 CXC Chemokine domain [cd00273] (30-93)
  IPR036048 Chemokine interleukin-8-like superfamily [SSF54117] (12-94)
  IPR039809 Chemokine beta/gamma/delta [PTHR12015] (6-95)

GO terms:
  GO:0031640 killing of cells of another organism (P, IDA)
  GO:0061844 antimicrobial humoral immune response mediated by antimicrobial peptide (P, IDA)
  GO:0005576 extracellular region (C, TAS)
  GO:0008009 chemokine activity (F, IDA)
  GO:0008201 heparin binding (F, IDA)
  GO:0005576 extracellular region (C, IDA)
  GO:0035754 B cell chemotaxis (P, IDA)
  GO:0035768 endothelial cell chemotaxis to fibroblast growth factor (P, IDA)
  GO:0042742 defense response to bacterium (P, IDA)
  GO:0031724 CXCR5 chemokine receptor binding (F, IDA)
  GO:0031735 CCR10 chemokine receptor binding (F, IDA)
  GO:0017134 fibroblast growth factor binding (F, IDA)
  GO:0010820 positive regulation of T cell chemotaxis (P, IDA)
  GO:2000545 negative regulation of endothelial cell chemotaxis to fibroblast growth factor (P, IDA)
  GO:0007166 cell surface receptor signaling pathway (P, IDA)
  GO:0007204 positive regulation of cytosolic calcium ion concentration (P, IDA)
  GO:0007267 cell-cell signaling (P, IDA)
  GO:0048018 receptor ligand activity (F, IDA)
  GO:0006955 immune response (P, IC)
  GO:0017134 fibroblast growth factor binding (F, IPI)

B-factor: mean 39.77, std 15.46, range [14.22, 118.32]